Protein AF-A0A2P4PQZ5-F1 (afdb_monomer_lite)

InterPro domains:
  IPR011009 Protein kinase-like domain superfamily [SSF56112] (8-40)
  IPR017441 Protein kinase, ATP binding site [PS00107] (11-34)

Structure (mmCIF, N/CA/C/O backbone):
data_AF-A0A2P4PQZ5-F1
#
_entry.id   AF-A0A2P4PQZ5-F1
#
loop_
_atom_site.group_PDB
_atom_site.id
_atom_site.type_symbol
_atom_site.label_atom_id
_atom_site.label_alt_id
_atom_site.label_comp_id
_atom_site.label_asym_id
_atom_site.label_entity_id
_atom_site.label_seq_id
_atom_site.pdbx_PDB_ins_code
_atom_site.Cartn_x
_atom_site.Cartn_y
_atom_site.Cartn_z
_atom_site.occupancy
_atom_site.B_iso_or_equiv
_atom_site.auth_seq_id
_atom_site.auth_comp_id
_atom_site.auth_asym_id
_atom_site.auth_atom_id
_atom_site.pdbx_PDB_model_num
ATOM 1 N N . MET A 1 1 ? -8.443 -15.346 20.159 1.00 44.53 1 MET A N 1
ATOM 2 C CA . MET A 1 1 ? -7.370 -14.331 20.219 1.00 44.53 1 MET A CA 1
ATOM 3 C C . MET A 1 1 ? -6.864 -14.161 18.794 1.00 44.53 1 MET A C 1
ATOM 5 O O . MET A 1 1 ? -5.822 -14.698 18.475 1.00 44.53 1 MET A O 1
ATOM 9 N N . ASP A 1 2 ? -7.624 -13.483 17.925 1.00 47.91 2 ASP A N 1
ATOM 10 C CA . ASP A 1 2 ? -7.320 -13.410 16.479 1.00 47.91 2 ASP A CA 1
ATOM 11 C C . ASP A 1 2 ? -7.510 -11.997 15.900 1.00 47.91 2 ASP A C 1
ATOM 13 O O . ASP A 1 2 ? -7.856 -11.820 14.736 1.00 47.91 2 ASP A O 1
ATOM 17 N N . PHE A 1 3 ? -7.231 -10.954 16.691 1.00 46.00 3 PHE A N 1
ATOM 18 C CA . PHE A 1 3 ? -7.316 -9.555 16.236 1.00 46.00 3 PHE A CA 1
ATOM 19 C C . PHE A 1 3 ? -6.245 -9.170 15.189 1.00 46.00 3 PHE A C 1
ATOM 21 O O . PHE A 1 3 ? -6.173 -8.027 14.751 1.00 46.00 3 PHE A O 1
ATOM 28 N N . MET A 1 4 ? -5.383 -10.099 14.771 1.00 47.28 4 MET A N 1
ATOM 29 C CA . MET A 1 4 ? -4.194 -9.761 13.982 1.00 47.28 4 MET A CA 1
ATOM 30 C C . MET A 1 4 ? -4.292 -10.064 12.490 1.00 47.28 4 MET A C 1
ATOM 32 O O . MET A 1 4 ? -3.375 -9.702 11.754 1.00 47.28 4 MET A O 1
ATOM 36 N N . ASN A 1 5 ? -5.365 -10.683 11.991 1.00 51.25 5 ASN A N 1
ATOM 37 C CA . ASN A 1 5 ? -5.353 -11.149 10.605 1.00 51.25 5 ASN A CA 1
ATOM 38 C C . ASN A 1 5 ? -6.198 -10.304 9.640 1.00 51.25 5 ASN A C 1
ATOM 40 O O . ASN A 1 5 ? -7.378 -10.547 9.416 1.00 51.25 5 ASN A O 1
ATOM 44 N N . LYS A 1 6 ? -5.469 -9.398 8.970 1.00 60.00 6 LYS A N 1
ATOM 45 C CA . LYS A 1 6 ? -5.732 -8.792 7.649 1.00 60.00 6 LYS A CA 1
ATOM 46 C C . LYS A 1 6 ? -6.603 -7.537 7.615 1.00 60.00 6 LYS A C 1
ATOM 48 O O . LYS A 1 6 ? -7.584 -7.446 6.887 1.00 60.00 6 LYS A O 1
ATOM 53 N N . ASN A 1 7 ? -6.089 -6.486 8.250 1.00 75.06 7 ASN A N 1
ATOM 54 C CA . ASN A 1 7 ? -6.504 -5.104 7.992 1.00 75.06 7 ASN A CA 1
ATOM 55 C C . ASN A 1 7 ? -6.134 -4.591 6.591 1.00 75.06 7 ASN A C 1
ATOM 57 O O . ASN A 1 7 ? -6.463 -3.452 6.309 1.00 75.06 7 ASN A O 1
ATOM 61 N N . ILE A 1 8 ? -5.440 -5.363 5.739 1.00 85.69 8 ILE A N 1
ATOM 62 C CA . ILE A 1 8 ? -5.006 -4.938 4.398 1.00 85.69 8 ILE A CA 1
ATOM 63 C C . ILE A 1 8 ? -5.536 -5.927 3.354 1.00 85.69 8 ILE A C 1
ATOM 65 O O . ILE A 1 8 ? -5.206 -7.112 3.386 1.00 85.69 8 ILE A O 1
ATOM 69 N N . GLN A 1 9 ? -6.334 -5.436 2.407 1.00 91.12 9 GLN A N 1
ATOM 70 C CA . GLN A 1 9 ? -6.947 -6.220 1.334 1.00 91.12 9 GLN A CA 1
ATOM 71 C C . GLN A 1 9 ? -6.570 -5.638 -0.025 1.00 91.12 9 GLN A C 1
ATOM 73 O O . GLN A 1 9 ? -6.751 -4.448 -0.255 1.00 91.12 9 GLN A O 1
ATOM 78 N N . ARG A 1 10 ? -6.097 -6.461 -0.966 1.00 92.06 10 ARG A N 1
ATOM 79 C CA . ARG A 1 10 ? -5.887 -6.005 -2.348 1.00 92.06 10 ARG A CA 1
ATOM 80 C C . ARG A 1 10 ? -7.239 -5.776 -3.022 1.00 92.06 10 ARG A C 1
ATOM 82 O O . ARG A 1 10 ? -8.036 -6.705 -3.092 1.00 92.06 10 ARG A O 1
ATOM 89 N N . ILE A 1 11 ? -7.455 -4.574 -3.545 1.00 94.81 11 ILE A N 1
ATOM 90 C CA . ILE A 1 11 ? -8.697 -4.179 -4.228 1.00 94.81 11 ILE A CA 1
ATOM 91 C C . ILE A 1 11 ? -8.510 -3.960 -5.731 1.00 94.81 11 ILE A C 1
ATOM 93 O O . ILE A 1 11 ? -9.488 -3.895 -6.463 1.00 94.81 11 ILE A O 1
ATOM 97 N N . GLY A 1 12 ? -7.267 -3.871 -6.213 1.00 94.25 12 GLY A N 1
ATOM 98 C CA . GLY A 1 12 ? -7.011 -3.673 -7.635 1.00 94.25 12 GLY A CA 1
ATOM 99 C C . GLY A 1 12 ? -5.563 -3.904 -8.042 1.00 94.25 12 GLY A C 1
ATOM 100 O O . GLY A 1 12 ? -4.645 -3.947 -7.218 1.00 94.25 12 GLY A O 1
ATOM 101 N N . THR A 1 13 ? -5.349 -4.089 -9.340 1.00 93.94 13 THR A N 1
ATOM 102 C CA . THR A 1 13 ? -4.028 -4.154 -9.976 1.00 93.94 13 THR A CA 1
ATOM 103 C C . THR A 1 13 ? -4.143 -3.593 -11.389 1.00 93.94 13 THR A C 1
ATOM 105 O O . THR A 1 13 ? -5.104 -3.897 -12.086 1.00 93.94 13 THR A O 1
ATOM 108 N N . GLY A 1 14 ? -3.181 -2.773 -11.802 1.00 88.31 14 GLY A N 1
ATOM 109 C CA . GLY A 1 14 ? -3.091 -2.215 -13.152 1.00 88.31 14 GLY A CA 1
ATOM 110 C C . GLY A 1 14 ? -1.636 -1.990 -13.558 1.00 88.31 14 GLY A C 1
ATOM 111 O O . GLY A 1 14 ? -0.726 -2.316 -12.797 1.00 88.31 14 GLY A O 1
ATOM 112 N N . GLY A 1 15 ? -1.402 -1.399 -14.735 1.00 88.19 15 GLY A N 1
ATOM 113 C CA . GLY A 1 15 ? -0.046 -1.217 -15.284 1.00 88.19 15 GLY A CA 1
ATOM 114 C C . GLY A 1 15 ? 0.920 -0.459 -14.361 1.00 88.19 15 GLY A C 1
ATOM 115 O O . GLY A 1 15 ? 2.114 -0.730 -14.347 1.00 88.19 15 GLY A O 1
ATOM 116 N N . PHE A 1 16 ? 0.394 0.426 -13.511 1.00 82.62 16 PHE A N 1
ATOM 117 C CA . PHE A 1 16 ? 1.177 1.228 -12.567 1.00 82.62 16 PHE A CA 1
ATOM 118 C C . PHE A 1 16 ? 1.299 0.619 -11.162 1.00 82.62 16 PHE A C 1
ATOM 120 O O . PHE A 1 16 ? 1.734 1.320 -10.245 1.00 82.62 16 PHE A O 1
ATOM 127 N N . GLY A 1 17 ? 0.866 -0.626 -10.945 1.00 89.62 17 GLY A N 1
ATOM 128 C CA . GLY A 1 17 ? 1.012 -1.318 -9.664 1.00 89.62 17 GLY A CA 1
ATOM 129 C C . GLY A 1 17 ? -0.282 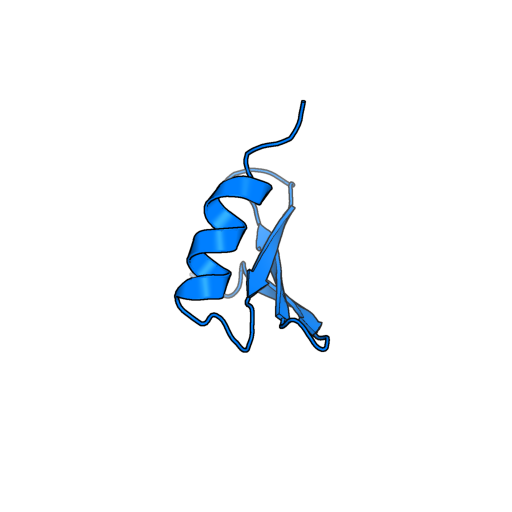-1.843 -9.037 1.00 89.62 17 GLY A C 1
ATOM 130 O O . GLY A 1 17 ? -1.307 -2.005 -9.702 1.00 89.62 17 GLY A O 1
ATOM 131 N N . LYS A 1 18 ? -0.228 -2.151 -7.738 1.00 93.56 18 LYS A N 1
ATOM 132 C CA . LYS A 1 18 ? -1.322 -2.780 -6.976 1.00 93.56 18 LYS A CA 1
ATOM 133 C C . LYS A 1 18 ? -1.930 -1.770 -6.011 1.00 93.56 18 LYS A C 1
ATOM 135 O O . LYS A 1 18 ? -1.217 -0.941 -5.456 1.00 93.56 18 LYS A O 1
ATOM 140 N N . VAL A 1 19 ? -3.235 -1.863 -5.786 1.00 92.69 19 VAL A N 1
ATOM 141 C CA . VAL A 1 19 ? -3.954 -1.040 -4.808 1.00 92.69 19 VAL A CA 1
ATOM 142 C C . VAL A 1 19 ? -4.516 -1.941 -3.721 1.00 92.69 19 VAL A C 1
ATOM 144 O O . VAL A 1 19 ? -5.132 -2.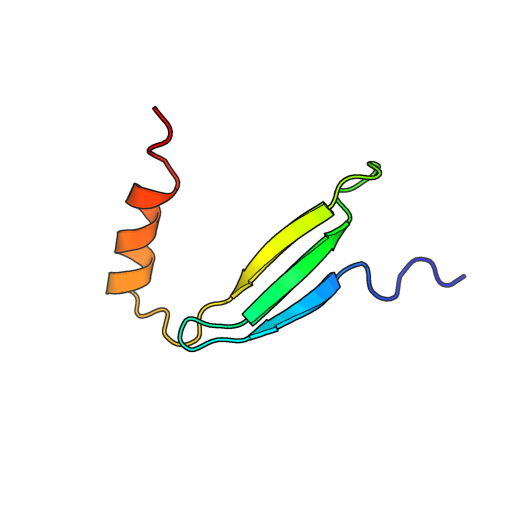974 -4.004 1.00 92.69 19 VAL A O 1
ATOM 147 N N . TYR A 1 20 ? -4.309 -1.535 -2.478 1.00 93.44 20 TYR A N 1
ATOM 148 C CA . TYR A 1 20 ? -4.782 -2.198 -1.280 1.00 93.44 20 TYR A CA 1
ATOM 149 C C . TYR A 1 20 ? -5.647 -1.235 -0.472 1.00 93.44 20 TYR A C 1
ATOM 151 O O . TYR A 1 20 ? -5.327 -0.060 -0.353 1.00 93.44 20 TYR A O 1
ATOM 159 N N . ARG A 1 21 ? -6.732 -1.731 0.105 1.00 91.50 21 ARG A N 1
ATOM 160 C CA . ARG A 1 21 ? -7.498 -1.053 1.145 1.00 91.50 21 ARG A CA 1
ATOM 161 C C . ARG A 1 21 ? -6.924 -1.443 2.496 1.00 91.50 21 ARG A C 1
ATOM 163 O O . ARG A 1 21 ? -6.676 -2.630 2.712 1.00 91.50 21 ARG A O 1
ATOM 170 N N . ALA A 1 22 ? -6.791 -0.486 3.401 1.00 89.88 22 ALA A N 1
ATOM 171 C CA . ALA A 1 22 ? -6.530 -0.747 4.802 1.00 89.88 22 ALA A CA 1
ATOM 172 C C . ALA A 1 22 ? -7.517 -0.035 5.725 1.00 89.88 22 ALA A C 1
ATOM 174 O O . ALA A 1 22 ? -8.047 1.010 5.367 1.00 89.88 22 ALA A O 1
ATOM 175 N N . ASN A 1 23 ? -7.752 -0.590 6.910 1.00 88.31 23 ASN A N 1
ATOM 176 C CA . ASN A 1 23 ? -8.498 0.111 7.957 1.00 88.31 23 ASN A CA 1
ATOM 177 C C . ASN A 1 23 ? -7.641 1.250 8.517 1.00 88.31 23 ASN A C 1
ATOM 179 O O . ASN A 1 23 ? -6.473 1.033 8.861 1.00 88.31 23 ASN A O 1
ATOM 183 N N . TRP A 1 24 ? -8.209 2.450 8.628 1.00 83.94 24 TRP A N 1
ATOM 184 C CA . TRP A 1 24 ? -7.597 3.517 9.412 1.00 83.94 24 TRP A CA 1
ATOM 185 C C . TRP A 1 24 ? -7.778 3.200 10.901 1.00 83.94 24 TRP A C 1
ATOM 187 O O . TRP A 1 24 ? -8.853 2.785 11.330 1.00 83.94 24 TRP A O 1
ATOM 197 N N . LYS A 1 25 ? -6.712 3.313 11.703 1.00 78.00 25 LYS A N 1
ATOM 198 C CA . LYS A 1 25 ? -6.754 2.859 13.104 1.00 78.00 25 LYS A CA 1
ATOM 199 C C . LYS A 1 25 ? -7.838 3.604 13.885 1.00 78.00 25 LYS A C 1
ATOM 201 O O . LYS A 1 25 ? -7.888 4.829 13.849 1.00 78.00 25 LYS A O 1
ATOM 206 N N . ASN A 1 26 ? -8.634 2.844 14.643 1.00 73.06 26 ASN A N 1
ATOM 207 C CA . ASN A 1 26 ? -9.698 3.343 15.522 1.00 73.06 26 ASN A CA 1
ATOM 208 C C . ASN A 1 26 ? -10.754 4.205 14.802 1.00 73.06 26 ASN A C 1
ATOM 210 O O . ASN A 1 26 ? -11.352 5.088 15.411 1.00 73.06 26 ASN A O 1
ATOM 214 N N . SER A 1 27 ? -10.965 3.965 13.508 1.00 75.62 27 SER A N 1
ATOM 215 C CA . SER A 1 27 ? -11.969 4.642 12.696 1.00 75.62 27 SER A CA 1
ATOM 216 C C . SER A 1 27 ? -12.647 3.639 11.767 1.00 75.62 27 SER A C 1
ATOM 218 O O . SER A 1 27 ? -12.000 2.711 11.286 1.00 75.62 27 SER A O 1
ATOM 220 N N . ASP A 1 28 ? -13.917 3.875 11.443 1.00 79.62 28 ASP A N 1
ATOM 221 C CA . ASP A 1 28 ? -14.638 3.137 10.393 1.00 79.62 28 ASP A CA 1
ATOM 222 C C . ASP A 1 28 ? -14.217 3.566 8.971 1.00 79.62 28 ASP A C 1
ATOM 224 O O . ASP A 1 28 ? -14.838 3.200 7.973 1.00 79.62 28 ASP A O 1
ATOM 228 N N . GLN A 1 29 ? -13.157 4.372 8.860 1.00 84.44 29 GLN A N 1
ATOM 229 C CA . GLN A 1 29 ? -12.607 4.845 7.598 1.00 84.44 29 GLN A CA 1
ATOM 230 C C . GLN A 1 29 ? -11.609 3.858 6.992 1.00 84.44 29 GLN A C 1
ATOM 232 O O . GLN A 1 29 ? -10.853 3.163 7.678 1.00 84.44 29 GLN A O 1
ATOM 237 N N . TYR A 1 30 ? -11.547 3.873 5.662 1.00 87.94 30 TYR A N 1
ATOM 238 C CA . TYR A 1 30 ? -10.580 3.107 4.890 1.00 87.94 30 TYR A CA 1
ATOM 239 C C . TYR A 1 30 ? -9.523 4.015 4.259 1.00 87.94 30 TYR A C 1
ATOM 241 O O . TYR A 1 30 ? -9.827 5.089 3.747 1.00 87.94 30 TYR A O 1
ATOM 249 N N . LEU A 1 31 ? -8.284 3.531 4.225 1.00 88.88 31 LE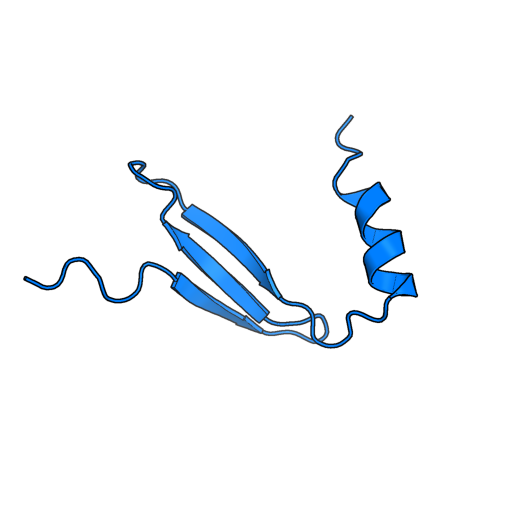U A N 1
ATOM 250 C CA . LEU A 1 31 ? -7.162 4.116 3.501 1.00 88.88 31 LEU A CA 1
ATOM 251 C C . LEU A 1 31 ? -6.850 3.282 2.252 1.00 88.88 31 LEU A C 1
ATOM 253 O O . LEU A 1 31 ? -6.860 2.052 2.305 1.00 88.88 31 LEU A O 1
ATOM 257 N N . ALA A 1 32 ? -6.510 3.933 1.140 1.00 91.44 32 ALA A N 1
ATOM 258 C CA . ALA A 1 32 ? -5.974 3.264 -0.042 1.00 91.44 32 ALA A CA 1
ATOM 259 C C . ALA A 1 32 ? -4.436 3.335 -0.057 1.00 91.44 32 ALA A C 1
ATOM 261 O O . ALA A 1 32 ? -3.852 4.414 -0.088 1.00 91.44 32 ALA A O 1
ATOM 262 N N . LEU A 1 33 ? -3.773 2.180 -0.072 1.00 89.69 33 LEU A N 1
ATOM 263 C CA . LEU A 1 33 ? -2.331 2.027 -0.262 1.00 89.69 33 LEU A CA 1
ATOM 264 C C . LEU A 1 33 ? -2.046 1.565 -1.690 1.00 89.69 33 LEU A C 1
ATOM 266 O O . LEU A 1 33 ? -2.461 0.478 -2.092 1.00 89.69 33 LEU A O 1
ATOM 270 N N . LYS A 1 34 ? 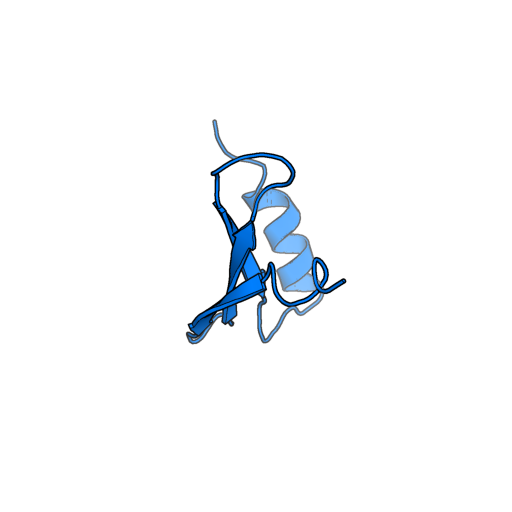-1.294 2.355 -2.456 1.00 87.81 34 LYS A N 1
ATOM 271 C CA . LYS A 1 34 ? -0.871 1.992 -3.812 1.00 87.81 34 LYS A CA 1
ATOM 272 C C . LYS A 1 34 ? 0.611 1.628 -3.827 1.00 87.81 34 LYS A C 1
ATOM 274 O O . LYS A 1 34 ? 1.454 2.457 -3.508 1.00 87.81 34 LYS A O 1
ATOM 279 N N . SER A 1 35 ? 0.927 0.398 -4.223 1.00 86.00 35 SER A N 1
ATOM 280 C CA . SER A 1 35 ? 2.292 -0.010 -4.559 1.00 86.00 35 SER A CA 1
ATOM 281 C C . SER A 1 35 ? 2.535 0.211 -6.048 1.00 86.00 35 SER A C 1
ATOM 283 O O . SER A 1 35 ? 1.611 0.065 -6.846 1.00 86.00 35 SER A O 1
ATOM 285 N N . PHE A 1 36 ? 3.773 0.489 -6.438 1.00 85.88 36 PHE A N 1
ATOM 286 C CA . PHE A 1 36 ? 4.178 0.702 -7.829 1.00 85.88 36 PHE A CA 1
ATOM 287 C C . PHE A 1 36 ? 5.169 -0.393 -8.247 1.00 85.88 36 PHE A C 1
ATOM 289 O O . PHE A 1 36 ? 5.955 -0.843 -7.419 1.00 85.88 36 PHE A O 1
ATOM 296 N N . PHE A 1 37 ? 5.097 -0.866 -9.496 1.00 78.69 37 PHE A N 1
ATOM 297 C CA . PHE A 1 37 ? 5.956 -1.963 -9.974 1.00 78.69 37 PHE A CA 1
ATOM 298 C C . PHE A 1 37 ? 7.381 -1.516 -10.312 1.00 78.69 37 PHE A C 1
ATOM 300 O O . PHE A 1 37 ? 8.317 -2.251 -10.027 1.00 78.69 37 PHE A O 1
ATOM 307 N N . ASN A 1 38 ? 7.538 -0.299 -10.841 1.00 71.88 38 ASN A N 1
ATOM 308 C CA . ASN A 1 38 ? 8.818 0.246 -11.290 1.00 71.88 38 ASN A CA 1
ATOM 309 C C . ASN A 1 38 ? 9.081 1.593 -10.605 1.00 71.88 38 ASN A C 1
ATOM 311 O O . ASN A 1 38 ? 8.959 2.649 -11.221 1.00 71.88 38 ASN A O 1
ATOM 315 N N . LEU A 1 39 ? 9.385 1.566 -9.306 1.00 68.38 39 LEU A N 1
ATOM 316 C CA . LEU A 1 39 ? 9.936 2.736 -8.619 1.00 68.38 39 LEU A CA 1
ATOM 317 C C . LEU A 1 39 ? 11.433 2.782 -8.916 1.00 68.38 39 LEU A C 1
ATOM 319 O O . LEU A 1 39 ? 12.229 2.279 -8.130 1.00 68.38 39 LEU A O 1
ATOM 323 N N . ASP A 1 40 ? 11.818 3.324 -10.071 1.00 67.81 40 ASP A N 1
ATOM 324 C CA . ASP A 1 40 ? 13.202 3.767 -10.214 1.00 67.81 40 ASP A CA 1
ATOM 325 C C . ASP A 1 40 ? 13.427 5.012 -9.333 1.00 67.81 40 ASP A C 1
ATOM 327 O O . ASP A 1 40 ? 12.493 5.751 -9.004 1.00 67.81 40 ASP A O 1
ATOM 331 N N . ASP A 1 41 ? 14.667 5.219 -8.892 1.00 64.25 41 ASP A N 1
ATOM 332 C CA . ASP A 1 41 ? 15.017 6.270 -7.927 1.00 64.25 41 ASP A CA 1
ATOM 333 C C . ASP A 1 41 ? 14.736 7.689 -8.481 1.00 64.25 41 ASP A C 1
ATOM 335 O O . ASP A 1 41 ? 14.470 8.639 -7.740 1.00 64.25 41 ASP A O 1
ATOM 339 N N . VAL A 1 42 ? 14.701 7.821 -9.813 1.00 61.25 42 VAL A N 1
ATOM 340 C CA . VAL A 1 42 ? 14.346 9.047 -10.547 1.00 61.25 42 VAL A CA 1
ATOM 341 C C . VAL A 1 42 ? 12.835 9.320 -10.470 1.00 61.25 42 VAL A C 1
ATOM 343 O O . VAL A 1 42 ? 12.402 10.452 -10.243 1.00 61.25 42 VAL A O 1
ATOM 346 N N . THR A 1 43 ? 12.021 8.278 -10.593 1.00 61.75 43 THR A N 1
ATOM 347 C CA . THR A 1 43 ? 10.559 8.276 -10.540 1.00 61.75 43 THR A CA 1
ATOM 348 C C . THR A 1 43 ? 10.077 8.446 -9.103 1.00 61.75 43 THR A C 1
ATOM 350 O O . THR A 1 43 ? 9.172 9.240 -8.855 1.00 61.75 43 THR A O 1
ATOM 353 N N . ALA A 1 44 ? 10.725 7.795 -8.132 1.00 62.44 44 ALA A N 1
ATOM 354 C CA . ALA A 1 44 ? 10.460 7.988 -6.707 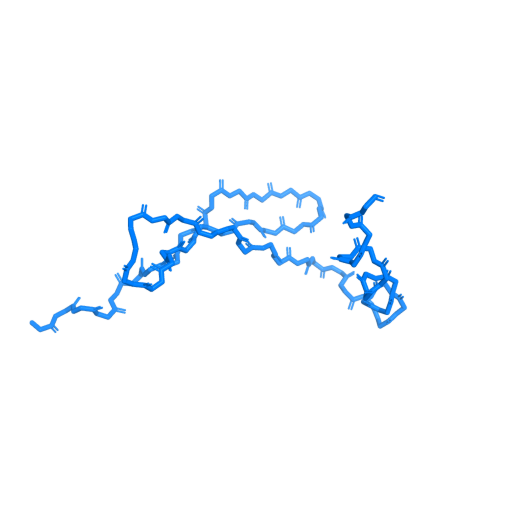1.00 62.44 44 ALA A CA 1
ATOM 355 C C . ALA A 1 44 ? 10.728 9.441 -6.269 1.00 62.44 44 ALA A C 1
ATOM 357 O O . ALA A 1 44 ? 9.872 10.052 -5.624 1.00 62.44 44 ALA A O 1
ATOM 358 N N . LYS A 1 45 ? 11.851 10.040 -6.701 1.00 58.94 45 LYS A N 1
ATOM 359 C CA . LYS A 1 45 ? 12.140 11.470 -6.477 1.00 58.94 45 LYS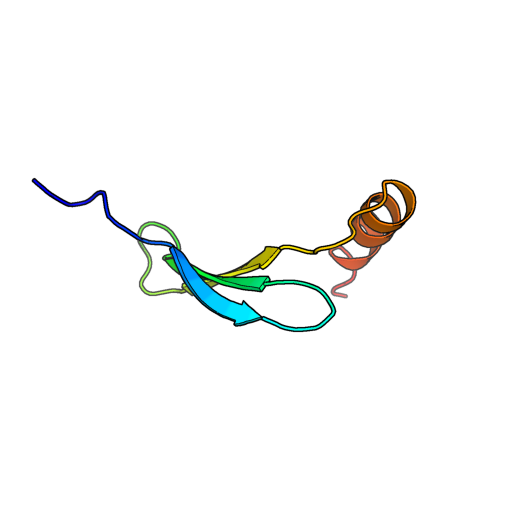 A CA 1
ATOM 360 C C . LYS A 1 45 ? 11.111 12.391 -7.131 1.00 58.94 45 LYS A C 1
ATOM 362 O O . LYS A 1 45 ? 10.760 13.413 -6.548 1.00 58.94 45 LYS A O 1
ATOM 367 N N . LYS A 1 46 ? 10.571 12.023 -8.298 1.00 54.03 46 LYS A N 1
ATOM 368 C CA . LYS A 1 46 ? 9.534 12.813 -8.980 1.00 54.03 46 LYS A CA 1
ATOM 369 C C . LYS A 1 46 ? 8.203 12.845 -8.215 1.00 54.03 46 LYS A C 1
ATOM 371 O O . LYS A 1 46 ? 7.519 13.862 -8.262 1.00 54.03 46 LYS A O 1
ATOM 376 N N . TYR A 1 47 ? 7.856 11.795 -7.467 1.00 54.88 47 TYR A N 1
ATOM 377 C CA . TYR A 1 47 ? 6.618 11.754 -6.674 1.00 54.88 47 TYR A CA 1
ATOM 378 C C . TYR A 1 47 ? 6.680 12.507 -5.337 1.00 54.88 47 TYR A C 1
ATOM 380 O O . TYR A 1 47 ? 5.619 12.873 -4.832 1.00 54.88 47 TYR A O 1
ATOM 388 N N . HIS A 1 48 ? 7.866 12.817 -4.796 1.00 49.34 48 HIS A N 1
ATOM 389 C CA . HIS A 1 48 ? 7.987 13.683 -3.610 1.00 49.34 48 HIS A CA 1
ATOM 390 C C . HIS A 1 48 ? 7.319 15.054 -3.832 1.00 49.34 48 HIS A C 1
ATOM 392 O O . HIS A 1 48 ? 6.714 15.600 -2.917 1.00 49.34 48 HIS A O 1
ATOM 398 N N . ASN A 1 49 ? 7.318 15.542 -5.077 1.00 47.62 49 ASN A N 1
ATOM 399 C CA . ASN A 1 49 ? 6.766 16.850 -5.430 1.00 47.62 49 ASN A CA 1
ATOM 400 C C . ASN A 1 49 ? 5.294 16.829 -5.885 1.00 47.62 49 ASN A C 1
ATOM 402 O O . ASN A 1 49 ? 4.730 17.895 -6.099 1.00 47.62 49 ASN A O 1
ATOM 406 N N . ILE A 1 50 ? 4.655 15.661 -6.049 1.00 48.03 50 ILE A N 1
ATOM 407 C CA . ILE A 1 50 ? 3.267 15.575 -6.565 1.00 48.03 50 ILE A CA 1
ATOM 408 C C . ILE A 1 50 ? 2.259 15.318 -5.436 1.00 48.03 50 ILE A C 1
ATOM 410 O O . ILE A 1 50 ? 1.106 15.724 -5.529 1.00 48.03 50 ILE A O 1
ATOM 414 N N . VAL A 1 51 ? 2.684 14.705 -4.325 1.00 50.56 51 VAL A N 1
ATOM 415 C CA . VAL A 1 51 ? 1.807 14.479 -3.157 1.00 50.56 51 VAL A CA 1
ATOM 416 C C . VAL A 1 51 ? 1.641 15.753 -2.307 1.00 50.56 51 VAL A C 1
ATOM 418 O O . VAL A 1 51 ? 0.812 15.782 -1.404 1.00 50.56 51 VAL A O 1
ATOM 421 N N . GLN A 1 52 ? 2.379 16.828 -2.615 1.00 47.94 52 GLN A N 1
ATOM 422 C CA . GLN A 1 52 ? 2.329 18.089 -1.867 1.00 47.94 52 GLN A CA 1
ATOM 423 C C . GLN A 1 52 ? 1.583 19.236 -2.565 1.00 47.94 52 GLN A C 1
ATOM 425 O O . GLN A 1 52 ? 1.345 20.259 -1.932 1.00 47.94 52 GLN A O 1
ATOM 430 N N . THR A 1 53 ? 1.138 19.088 -3.815 1.00 48.91 53 THR A N 1
ATOM 431 C CA . THR A 1 53 ? 0.275 20.099 -4.449 1.00 48.91 53 THR A CA 1
ATOM 432 C C . THR A 1 53 ? -1.174 19.639 -4.433 1.00 48.91 53 THR A C 1
ATOM 434 O O . THR A 1 53 ? -1.722 19.154 -5.420 1.00 48.91 53 THR A O 1
ATOM 437 N N . SER A 1 54 ? -1.792 19.788 -3.266 1.00 45.41 54 SER A N 1
ATOM 438 C CA . SER A 1 54 ? -3.195 20.185 -3.179 1.00 45.41 54 SER A CA 1
ATOM 439 C C . SER A 1 54 ? -3.235 21.595 -2.600 1.00 45.41 54 SER A C 1
ATOM 441 O O . SER A 1 54 ? -3.321 21.781 -1.390 1.00 45.41 54 SER A O 1
ATOM 443 N N . THR A 1 55 ? -3.107 22.591 -3.472 1.00 39.78 55 THR A N 1
ATOM 444 C CA . THR A 1 55 ? -3.765 23.899 -3.358 1.00 39.78 55 THR A CA 1
ATOM 445 C C . THR A 1 55 ? -4.036 24.380 -4.773 1.00 39.78 55 THR A C 1
ATOM 447 O O . THR A 1 55 ? -3.122 24.219 -5.614 1.00 39.78 55 THR A O 1
#

pLDDT: mean 72.66, std 17.79, range [39.78, 94.81]

Radius of gyration: 14.49 Å; chains: 1; bounding box: 30×38×36 Å

Secondary structure (DSSP, 8-state):
--TTS-SEEEEEEETTEEEEEEEPTTSS-EEEEEE-S---HHHHHHHHTTTT---

Sequence (55 aa):
MDFMNKNIQRIGTGGFGKVYRANWKNSDQYLALKSFFNLDDVTAKKYHNIVQTST

Foldseek 3Di:
DPPPPDQWAWDDADQQFTWIWGDDPPDPDIDIDGDGDDPDVVNVVVVVPVVPPPD

Organism: Rhizophagus irregularis (strain DAOM 181602 / DAOM 197198 / MUCL 43194) (NCBI:txid747089)